Protein AF-A0A850M1A8-F1 (afdb_monomer_lite)

Sequence (140 aa):
MSELEKGRSAFLPKIYFKFFWLLGQKVQHSLLLREGIDIPSPDELRGKFRTTSDMLNYRQSKFGCKFDWNSKLFVTYKGRSYNIFKEIKEIITECITGDIKDAIGFDVRGIDFPRACKMANSRIIDKIVSDGSEKSKIYG

Secondary structure (DSSP, 8-state):
--HHHHGGGPPPPGGGHHHHHHHHHHHHHHHHHHTT-----HHHHHTT-SSHHHHHHHHHHHHSPEEETTTEEEEEETTEEEE-HHHHHHHHHHTEES-----TT----EE-HHHHHHHHIIIIIHHHHHHHHHTGGG--

Radius of gyration: 17.96 Å; chains: 1; bounding box: 50×40×49 Å

Foldseek 3Di:
DDVVVVCLVPDDPPVCVVLVQVLQLLLLQVLCVVVVHDQDDPVSCVVVDPDPVVSVVVSCVPRNWDDDPVQWIWHDHPRDIDTCRVVLSVLQSVQFDDDPDDDPDDDPTDGPSVSSNVSCCVPPNVVVVVVVVVVVVVVD

Structure (mmCIF, N/CA/C/O backbone):
data_AF-A0A850M1A8-F1
#
_entry.id   AF-A0A850M1A8-F1
#
loop_
_atom_site.group_PDB
_atom_site.id
_atom_site.type_symbol
_atom_site.label_atom_id
_atom_site.label_alt_id
_atom_site.label_comp_id
_atom_site.label_asym_id
_atom_site.label_entity_id
_atom_site.label_seq_id
_atom_site.pdbx_PDB_ins_code
_atom_site.Cartn_x
_atom_site.Cartn_y
_atom_site.Cartn_z
_atom_site.occupancy
_atom_site.B_iso_or_equiv
_atom_site.auth_seq_id
_atom_site.auth_comp_id
_atom_site.auth_asym_id
_atom_site.auth_atom_id
_atom_site.pdbx_PDB_model_num
ATOM 1 N N . MET A 1 1 ? 28.426 -14.392 -8.369 1.00 46.22 1 MET A N 1
ATOM 2 C CA . MET A 1 1 ? 27.553 -13.205 -8.467 1.00 46.22 1 MET A CA 1
ATOM 3 C C . MET A 1 1 ? 28.255 -12.155 -9.301 1.00 46.22 1 MET A C 1
ATOM 5 O O . MET A 1 1 ? 29.375 -11.791 -8.950 1.00 46.22 1 MET A O 1
ATOM 9 N N . SER A 1 2 ? 27.658 -11.735 -10.415 1.00 47.94 2 SER A N 1
ATOM 10 C CA . SER A 1 2 ? 28.264 -10.748 -11.322 1.00 47.94 2 SER A CA 1
ATOM 11 C C . SER A 1 2 ? 28.094 -9.323 -10.778 1.00 47.94 2 SER A C 1
ATOM 13 O O . SER A 1 2 ? 27.183 -9.051 -9.995 1.00 47.94 2 SER A O 1
ATOM 15 N N . GLU A 1 3 ? 28.951 -8.380 -11.177 1.00 41.19 3 GLU A N 1
ATOM 16 C CA . GLU A 1 3 ? 28.799 -6.959 -10.805 1.00 41.19 3 GLU A CA 1
ATOM 17 C C . GLU A 1 3 ? 27.461 -6.358 -11.277 1.00 41.19 3 GLU A C 1
ATOM 19 O O . GLU A 1 3 ? 26.912 -5.461 -10.636 1.00 41.19 3 GLU A O 1
ATOM 24 N N . LEU A 1 4 ? 26.866 -6.948 -12.318 1.00 40.06 4 LEU A N 1
ATOM 25 C CA . LEU A 1 4 ? 25.515 -6.662 -12.806 1.00 40.06 4 LEU A CA 1
ATOM 26 C C . LEU A 1 4 ? 24.418 -6.973 -11.771 1.00 40.06 4 LEU A C 1
ATOM 28 O O . LEU A 1 4 ? 23.400 -6.283 -11.725 1.00 40.06 4 LEU A O 1
ATOM 32 N N . GLU A 1 5 ? 24.622 -7.965 -10.901 1.00 39.53 5 GLU A N 1
ATOM 33 C CA . GLU A 1 5 ? 23.694 -8.280 -9.806 1.00 39.53 5 GLU A CA 1
ATOM 34 C C . GLU A 1 5 ? 23.860 -7.316 -8.623 1.00 39.53 5 GLU A C 1
ATOM 36 O O . GLU A 1 5 ? 22.880 -6.986 -7.956 1.00 39.53 5 GLU A O 1
ATOM 41 N N . LYS A 1 6 ? 25.071 -6.781 -8.409 1.00 39.25 6 LYS A N 1
ATOM 42 C CA . LYS A 1 6 ? 25.345 -5.759 -7.382 1.00 39.25 6 LYS A CA 1
ATOM 43 C C . LYS A 1 6 ? 24.773 -4.385 -7.761 1.00 39.25 6 LYS A C 1
ATOM 45 O O . LYS A 1 6 ? 24.315 -3.652 -6.887 1.00 39.25 6 LYS A O 1
ATOM 50 N N . GLY A 1 7 ? 24.707 -4.069 -9.058 1.00 39.75 7 GLY A N 1
ATOM 51 C CA . GLY A 1 7 ? 24.114 -2.832 -9.584 1.00 39.75 7 GLY A CA 1
ATOM 52 C C . GLY A 1 7 ? 22.580 -2.775 -9.544 1.00 39.75 7 GLY A C 1
ATOM 53 O O . GLY A 1 7 ? 22.006 -1.693 -9.618 1.00 39.75 7 GLY A O 1
ATOM 54 N N . ARG A 1 8 ? 21.881 -3.907 -9.368 1.00 42.56 8 ARG A N 1
ATOM 55 C CA . ARG A 1 8 ? 20.402 -3.955 -9.298 1.00 42.56 8 ARG A CA 1
ATOM 56 C C . ARG A 1 8 ? 19.811 -3.439 -7.984 1.00 42.56 8 ARG A C 1
ATOM 58 O O . ARG A 1 8 ? 18.608 -3.210 -7.907 1.00 42.56 8 ARG A O 1
ATOM 65 N N . SER A 1 9 ? 20.651 -3.123 -6.996 1.00 44.44 9 SER A N 1
ATOM 66 C CA . SER A 1 9 ? 20.278 -2.230 -5.890 1.00 44.44 9 SER A CA 1
ATOM 67 C C . SER A 1 9 ? 20.188 -0.752 -6.332 1.00 44.44 9 SER A C 1
ATOM 69 O O . SER A 1 9 ? 20.146 0.145 -5.485 1.00 44.44 9 SER A O 1
ATOM 71 N N . ALA A 1 10 ? 20.152 -0.480 -7.642 1.00 51.78 10 ALA A N 1
ATOM 72 C CA . ALA A 1 10 ? 20.009 0.843 -8.224 1.00 51.78 10 ALA A CA 1
ATOM 73 C C . ALA A 1 10 ? 18.876 1.640 -7.564 1.00 51.78 10 ALA A C 1
ATOM 75 O O . ALA A 1 10 ? 17.777 1.153 -7.264 1.00 51.78 10 ALA A O 1
ATOM 76 N N . PHE A 1 11 ? 19.192 2.897 -7.301 1.00 58.66 11 PHE A N 1
ATOM 77 C CA . PHE A 1 11 ? 18.251 3.930 -6.922 1.00 58.66 11 PHE A CA 1
ATOM 78 C C . PHE A 1 11 ? 17.130 3.992 -7.973 1.00 58.66 11 PHE A C 1
ATOM 80 O O . PHE A 1 11 ? 17.389 4.262 -9.144 1.00 58.66 11 PHE A O 1
ATOM 87 N N . LEU A 1 12 ? 15.889 3.692 -7.575 1.00 66.69 12 LEU A N 1
ATOM 88 C CA . LEU A 1 12 ? 14.736 3.835 -8.465 1.00 66.69 12 LEU A CA 1
ATOM 89 C C . LEU A 1 12 ? 14.458 5.331 -8.645 1.00 66.69 12 LEU A C 1
ATOM 91 O O . LEU A 1 12 ? 14.300 6.025 -7.637 1.00 66.69 12 LEU A O 1
ATOM 95 N N . PRO A 1 13 ? 14.389 5.846 -9.886 1.00 70.56 13 PRO A N 1
ATOM 96 C CA . PRO A 1 13 ? 14.103 7.255 -10.108 1.00 70.56 13 PRO A CA 1
ATOM 97 C C . PRO A 1 13 ? 12.797 7.685 -9.426 1.00 70.56 13 PRO A C 1
ATOM 99 O O . PRO A 1 13 ? 11.830 6.923 -9.366 1.00 70.56 13 PRO A O 1
ATOM 102 N N . LYS A 1 14 ? 12.734 8.938 -8.956 1.00 73.06 14 LYS A N 1
ATOM 103 C CA . LYS A 1 14 ? 11.556 9.481 -8.247 1.00 73.06 14 LYS A CA 1
ATOM 104 C C . LYS A 1 14 ? 10.251 9.361 -9.044 1.00 73.06 14 LYS A C 1
ATOM 106 O O . LYS A 1 14 ? 9.185 9.281 -8.442 1.00 73.06 14 LYS A O 1
ATOM 111 N N . ILE A 1 15 ? 10.320 9.279 -10.376 1.00 70.50 15 ILE A N 1
ATOM 112 C CA . ILE A 1 15 ? 9.156 9.053 -11.250 1.00 70.50 15 ILE A CA 1
ATOM 113 C C . ILE A 1 15 ? 8.370 7.783 -10.882 1.00 70.50 15 ILE A C 1
ATOM 115 O O . ILE A 1 15 ? 7.156 7.727 -11.084 1.00 70.50 15 ILE A O 1
ATOM 119 N N . TYR A 1 16 ? 9.035 6.794 -10.275 1.00 78.06 16 TYR A N 1
ATOM 120 C CA . TYR A 1 16 ? 8.412 5.553 -9.833 1.00 78.06 16 TYR A CA 1
ATOM 121 C C . TYR A 1 16 ? 7.678 5.676 -8.501 1.00 78.06 16 TYR A C 1
ATOM 123 O O . TYR A 1 16 ? 6.818 4.850 -8.207 1.00 78.06 16 TYR A O 1
ATOM 131 N N . PHE A 1 17 ? 7.941 6.716 -7.705 1.00 81.50 17 PHE A N 1
ATOM 132 C CA . PHE A 1 17 ? 7.392 6.838 -6.352 1.00 81.50 17 PHE A CA 1
ATOM 133 C C . PHE A 1 17 ? 5.868 6.994 -6.364 1.00 81.50 17 PHE A C 1
ATOM 135 O O . PHE A 1 17 ? 5.199 6.546 -5.434 1.00 81.50 17 PHE A O 1
ATOM 142 N N . LYS A 1 18 ? 5.288 7.526 -7.450 1.00 83.94 18 LYS A N 1
ATOM 143 C CA . LYS A 1 18 ? 3.829 7.521 -7.640 1.00 83.94 18 LYS A CA 1
ATOM 144 C C . LYS A 1 18 ? 3.254 6.101 -7.617 1.00 83.94 18 LYS A C 1
ATOM 146 O O . LYS A 1 18 ? 2.194 5.879 -7.047 1.00 83.94 18 LYS A O 1
ATOM 151 N N . PHE A 1 19 ? 3.966 5.122 -8.175 1.00 86.44 19 PHE A N 1
ATOM 152 C CA . PHE A 1 19 ? 3.528 3.728 -8.179 1.00 86.44 19 PHE A CA 1
ATOM 153 C C . PHE A 1 19 ? 3.754 3.049 -6.833 1.00 86.44 19 PHE A C 1
ATOM 155 O O . PHE A 1 19 ? 2.960 2.193 -6.457 1.00 86.44 19 PHE A O 1
ATOM 162 N N . PHE A 1 20 ? 4.769 3.472 -6.074 1.00 89.00 20 PHE A N 1
ATOM 163 C CA . PHE A 1 20 ? 4.948 3.027 -4.692 1.00 89.00 20 PHE A CA 1
ATOM 164 C C . PHE A 1 20 ? 3.747 3.458 -3.854 1.00 89.00 20 PHE A C 1
ATOM 166 O O . PHE A 1 20 ? 3.152 2.640 -3.158 1.00 89.00 20 PHE A O 1
ATOM 173 N N . TRP A 1 21 ? 3.354 4.727 -3.980 1.00 88.38 21 TRP A N 1
ATOM 174 C CA . TRP A 1 21 ? 2.176 5.269 -3.317 1.00 88.38 21 TRP A CA 1
ATOM 175 C C . TRP A 1 21 ? 0.896 4.519 -3.702 1.00 88.38 21 TRP A C 1
ATOM 177 O O . TRP A 1 21 ? 0.181 4.041 -2.824 1.00 88.38 21 TRP A O 1
ATOM 187 N N . LEU A 1 22 ? 0.627 4.358 -5.002 1.00 90.06 22 LEU A N 1
ATOM 188 C CA . LEU A 1 22 ? -0.573 3.668 -5.488 1.00 90.06 22 LEU A CA 1
ATOM 189 C C . LEU A 1 22 ? -0.637 2.210 -5.015 1.00 90.06 22 LEU A C 1
ATOM 191 O O . LEU A 1 22 ? -1.691 1.748 -4.573 1.00 90.06 22 LEU A O 1
ATOM 195 N N . LEU A 1 23 ? 0.484 1.488 -5.075 1.00 92.44 23 LEU A N 1
ATOM 196 C CA . LEU A 1 23 ? 0.541 0.100 -4.630 1.00 92.44 23 LEU A CA 1
ATOM 197 C C . LEU A 1 23 ? 0.406 -0.001 -3.101 1.00 92.44 23 LEU A C 1
ATOM 199 O O . LEU A 1 23 ? -0.293 -0.884 -2.610 1.00 92.44 23 LEU A O 1
ATOM 203 N N . GLY A 1 24 ? 0.978 0.944 -2.348 1.00 94.00 24 GLY A N 1
ATOM 204 C CA . GLY A 1 24 ? 0.798 1.053 -0.898 1.00 94.00 24 GLY A CA 1
ATOM 205 C C . GLY A 1 24 ? -0.658 1.289 -0.492 1.00 94.00 24 GLY A C 1
ATOM 206 O O . GLY A 1 24 ? -1.163 0.608 0.400 1.00 94.00 24 GLY A O 1
ATOM 207 N N . GLN A 1 25 ? -1.364 2.180 -1.194 1.00 92.62 25 GLN A N 1
ATOM 208 C CA . GLN A 1 25 ? -2.800 2.410 -0.993 1.00 92.62 25 GLN A CA 1
ATOM 209 C C . GLN A 1 25 ? -3.619 1.156 -1.310 1.00 92.62 25 GLN A C 1
ATOM 211 O O . GLN A 1 25 ? -4.489 0.769 -0.531 1.00 92.62 25 GLN A O 1
ATOM 216 N N . LYS A 1 26 ? -3.298 0.457 -2.408 1.00 93.94 26 LYS A N 1
ATOM 217 C CA . LYS A 1 26 ? -3.935 -0.823 -2.747 1.00 93.94 26 LYS A CA 1
ATOM 218 C C . LYS A 1 26 ? -3.745 -1.859 -1.640 1.00 93.94 26 LYS A C 1
ATOM 220 O O . LYS A 1 26 ? -4.716 -2.529 -1.281 1.00 93.94 26 LYS A O 1
ATOM 225 N N . VAL A 1 27 ? -2.529 -1.998 -1.108 1.00 95.62 27 VAL A N 1
ATOM 226 C CA . VAL A 1 27 ? -2.234 -2.914 0.004 1.00 95.62 27 VAL A CA 1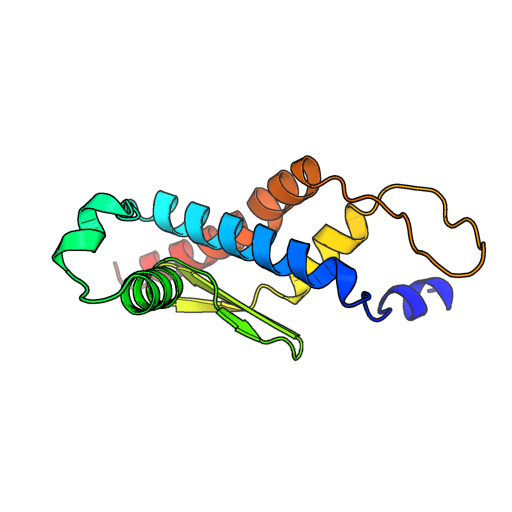
ATOM 227 C C . VAL A 1 27 ? -3.044 -2.521 1.238 1.00 95.62 27 VAL A C 1
ATOM 229 O O . VAL A 1 27 ? -3.769 -3.364 1.758 1.00 95.62 27 VAL A O 1
ATOM 232 N N . GLN A 1 28 ? -3.003 -1.250 1.655 1.00 95.19 28 GLN A N 1
ATOM 233 C CA . GLN A 1 28 ? -3.755 -0.770 2.818 1.00 95.19 28 GLN A CA 1
ATOM 234 C C . GLN A 1 28 ? -5.257 -1.048 2.688 1.00 95.19 28 GLN A C 1
ATOM 236 O O . GLN A 1 28 ? -5.848 -1.636 3.588 1.00 95.19 28 GLN A O 1
ATOM 241 N N . HIS A 1 29 ? -5.873 -0.678 1.564 1.00 93.12 29 HIS A N 1
ATOM 242 C CA . HIS A 1 29 ? -7.303 -0.905 1.338 1.00 93.12 29 HIS A CA 1
ATOM 243 C C . HIS A 1 29 ? -7.666 -2.390 1.378 1.00 93.12 29 HIS A C 1
ATOM 245 O O . HIS A 1 29 ? -8.710 -2.771 1.896 1.00 93.12 29 HIS A O 1
ATOM 251 N N . SER A 1 30 ? -6.795 -3.244 0.845 1.00 93.88 30 SER A N 1
ATOM 252 C CA . SER A 1 30 ? -7.037 -4.685 0.843 1.00 93.88 30 SER A CA 1
ATOM 253 C C . SER A 1 30 ? -6.922 -5.285 2.246 1.00 93.88 30 SER A C 1
ATOM 255 O O . SER A 1 30 ? -7.672 -6.198 2.572 1.00 93.88 30 SER A O 1
ATOM 257 N N . LEU A 1 31 ? -6.014 -4.769 3.082 1.00 94.44 31 LEU A N 1
ATOM 258 C CA . LEU A 1 31 ? -5.899 -5.159 4.488 1.00 94.44 31 LEU A CA 1
ATOM 259 C C . LEU A 1 31 ? -7.139 -4.729 5.284 1.00 94.44 31 LEU A C 1
ATOM 261 O O . LEU A 1 31 ? -7.711 -5.558 5.981 1.00 94.44 31 LEU A O 1
ATOM 265 N N . LEU A 1 32 ? -7.617 -3.495 5.097 1.00 93.62 32 LEU A N 1
ATOM 266 C CA . LEU A 1 32 ? -8.855 -3.008 5.726 1.00 93.62 32 LEU A CA 1
ATOM 267 C C . LEU A 1 32 ? -10.064 -3.872 5.352 1.00 93.62 32 LEU A C 1
ATOM 269 O O . LEU A 1 32 ? -10.821 -4.281 6.228 1.00 93.62 32 LEU A O 1
ATOM 273 N N . LEU A 1 33 ? -10.191 -4.233 4.070 1.00 91.75 33 LEU A N 1
ATOM 274 C CA . LEU A 1 33 ? -11.251 -5.127 3.602 1.00 91.75 33 LEU A CA 1
ATOM 275 C C . LEU A 1 33 ? -11.186 -6.504 4.282 1.00 91.75 33 LEU A C 1
ATOM 277 O O . LEU A 1 33 ? -12.217 -7.063 4.641 1.00 91.75 33 LEU A O 1
ATOM 281 N N . ARG A 1 34 ? -9.981 -7.051 4.496 1.00 90.75 34 ARG A N 1
ATOM 282 C CA . ARG A 1 34 ? -9.787 -8.317 5.228 1.00 90.75 34 ARG A CA 1
ATOM 283 C C . ARG A 1 34 ? -10.150 -8.204 6.710 1.00 90.75 34 ARG A C 1
ATOM 285 O O 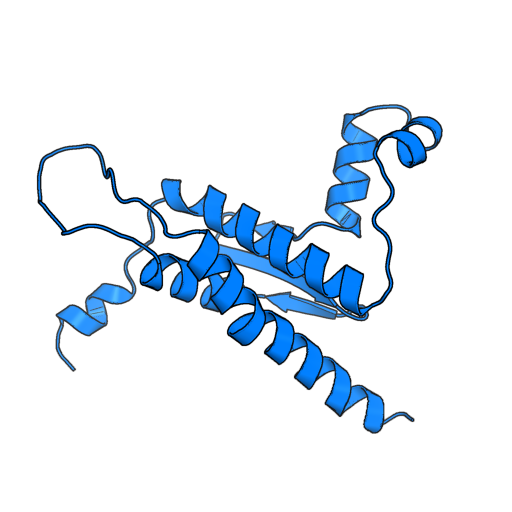. ARG A 1 34 ? -10.539 -9.206 7.297 1.00 90.75 34 ARG A O 1
ATOM 292 N N . GLU A 1 35 ? -10.028 -7.017 7.301 1.00 90.62 35 GLU A N 1
ATOM 293 C CA . GLU A 1 35 ? -10.490 -6.728 8.666 1.00 90.62 35 GLU A CA 1
ATOM 294 C C . GLU A 1 35 ? -12.006 -6.477 8.744 1.00 90.62 35 GLU A C 1
ATOM 296 O O . GLU A 1 35 ? -12.540 -6.361 9.843 1.00 90.62 35 GLU A O 1
ATOM 301 N N . GLY A 1 36 ? -12.706 -6.390 7.607 1.00 90.50 36 GLY A N 1
ATOM 302 C CA . GLY A 1 36 ? -14.114 -5.989 7.566 1.00 90.50 36 GLY A CA 1
ATOM 303 C C . GLY A 1 36 ? -14.325 -4.500 7.861 1.00 90.50 36 GLY A C 1
ATOM 304 O O . GLY A 1 36 ? -15.424 -4.101 8.237 1.00 90.50 36 GLY A O 1
ATOM 305 N N . ILE A 1 37 ? -13.280 -3.678 7.720 1.00 90.06 37 ILE A N 1
ATOM 306 C CA . ILE A 1 37 ? -13.358 -2.228 7.900 1.00 90.06 37 ILE A CA 1
ATOM 307 C C . ILE A 1 37 ? -13.794 -1.604 6.580 1.00 90.06 37 ILE A C 1
ATOM 309 O O . ILE A 1 37 ? -13.047 -1.628 5.598 1.00 90.06 37 ILE A O 1
ATOM 313 N N . ASP A 1 38 ? -14.981 -1.006 6.583 1.00 87.75 38 ASP A N 1
ATOM 314 C CA . ASP A 1 38 ? -15.453 -0.221 5.452 1.00 87.75 38 ASP A CA 1
ATOM 315 C C . ASP A 1 38 ? -14.839 1.185 5.468 1.00 87.75 38 ASP A C 1
ATOM 317 O O . ASP A 1 38 ? -14.703 1.822 6.520 1.00 87.75 38 ASP A O 1
ATOM 321 N N . ILE A 1 39 ? -14.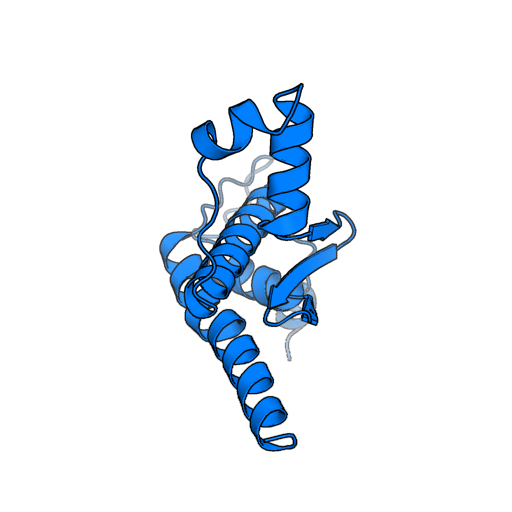426 1.661 4.294 1.00 86.00 39 ILE A N 1
ATOM 322 C CA . ILE A 1 39 ? -13.822 2.985 4.157 1.00 86.00 39 ILE A CA 1
ATOM 323 C C . ILE A 1 39 ? -14.957 3.967 3.883 1.00 86.00 39 ILE A C 1
ATOM 325 O O . ILE A 1 39 ? -15.534 3.906 2.797 1.00 86.00 39 ILE A O 1
ATOM 329 N N . PRO A 1 40 ? -15.227 4.919 4.791 1.00 85.69 40 PRO A N 1
ATOM 330 C CA . PRO A 1 40 ? -16.319 5.858 4.605 1.00 85.69 40 PRO A CA 1
ATOM 331 C C . PRO A 1 40 ? -16.131 6.642 3.304 1.00 85.69 40 PRO A C 1
ATOM 333 O O . PRO A 1 40 ? -15.042 7.151 2.994 1.00 85.69 40 PRO A O 1
ATOM 336 N N . SER A 1 41 ? -17.212 6.724 2.540 1.00 84.12 41 SER A N 1
ATOM 337 C CA . SER A 1 41 ? -17.303 7.510 1.320 1.00 84.12 41 SER A CA 1
ATOM 338 C C . SER A 1 41 ? -17.109 9.004 1.618 1.00 84.12 41 SER A C 1
ATOM 340 O O . SER A 1 41 ? -17.314 9.460 2.748 1.00 84.12 41 SER A O 1
ATOM 342 N N . PRO A 1 42 ? -16.722 9.817 0.617 1.00 80.25 42 PRO A N 1
ATOM 343 C CA . PRO A 1 42 ? -16.615 11.262 0.802 1.00 80.25 42 PRO A CA 1
ATOM 344 C C . PRO A 1 42 ? -17.895 11.898 1.363 1.00 80.25 42 PRO A C 1
ATOM 346 O O . PRO A 1 42 ? -17.812 12.811 2.180 1.00 80.25 42 PRO A O 1
ATOM 349 N N . ASP A 1 43 ? -19.071 11.400 0.982 1.00 85.50 43 ASP A N 1
ATOM 350 C CA . ASP A 1 43 ? -20.355 11.952 1.424 1.00 85.50 43 ASP A CA 1
ATOM 351 C C . ASP A 1 43 ? -20.634 11.663 2.904 1.00 85.50 43 ASP A C 1
ATOM 353 O O . ASP A 1 43 ? -21.057 12.560 3.632 1.00 85.50 43 ASP A O 1
ATOM 357 N N . GLU A 1 44 ? -20.271 10.474 3.394 1.00 86.38 44 GLU A N 1
ATOM 358 C CA . GLU A 1 44 ? -20.346 10.124 4.822 1.00 86.38 44 GLU A CA 1
ATOM 359 C C . GLU A 1 44 ? -19.389 10.948 5.700 1.00 86.38 44 GLU A C 1
ATOM 361 O O . GLU A 1 44 ? -19.563 11.042 6.921 1.00 86.38 44 GLU A O 1
ATOM 366 N N . LEU A 1 45 ? -18.363 11.547 5.089 1.00 84.81 45 LEU A N 1
ATOM 367 C CA . LEU A 1 45 ? -17.387 12.391 5.771 1.00 84.81 45 LEU A CA 1
ATOM 368 C C . LEU A 1 45 ? -17.699 13.891 5.658 1.00 84.81 45 LEU A C 1
ATOM 370 O O . LEU A 1 45 ? -17.322 14.636 6.564 1.00 84.81 45 LEU A O 1
ATOM 374 N N . ARG A 1 46 ? -18.414 14.350 4.618 1.00 79.44 46 ARG A N 1
ATOM 375 C CA . ARG A 1 46 ? -18.724 15.780 4.392 1.00 79.44 46 ARG A CA 1
ATOM 376 C C . ARG A 1 46 ? -19.433 16.460 5.570 1.00 79.44 46 ARG A C 1
ATOM 378 O O . ARG A 1 46 ? -19.242 17.651 5.769 1.00 79.44 46 ARG A O 1
ATOM 385 N N . GLY A 1 47 ? -20.205 15.720 6.369 1.00 77.94 47 GLY A N 1
ATOM 386 C CA . GLY A 1 47 ? -20.877 16.247 7.568 1.00 77.94 47 GLY A CA 1
ATOM 387 C C . GLY A 1 47 ? -20.026 16.253 8.846 1.00 77.94 47 GLY A C 1
ATOM 388 O O . GLY A 1 47 ? -20.435 16.829 9.850 1.00 77.94 47 GLY A O 1
ATOM 389 N N . LYS A 1 48 ? -18.853 15.608 8.835 1.00 85.25 48 LYS A N 1
ATOM 390 C CA . LYS A 1 48 ? -17.982 15.438 10.015 1.00 85.25 48 LYS A CA 1
ATOM 391 C C . LYS A 1 48 ? -16.792 16.396 10.028 1.00 85.25 48 LYS A C 1
ATOM 393 O O . LYS A 1 48 ? -16.172 16.580 11.073 1.00 85.25 48 LYS A O 1
ATOM 398 N N . PHE A 1 49 ? -16.469 17.003 8.887 1.00 88.69 49 PHE A N 1
ATOM 399 C CA . PHE A 1 49 ? -15.304 17.868 8.719 1.00 88.69 49 PHE A CA 1
ATOM 400 C C . PHE A 1 49 ? -15.701 19.203 8.100 1.00 88.69 49 PHE A C 1
ATOM 402 O O . PHE A 1 49 ? -16.512 19.257 7.181 1.00 88.69 49 PHE A O 1
ATOM 409 N N . ARG A 1 50 ? -15.101 20.291 8.596 1.00 83.00 50 ARG A N 1
ATOM 410 C CA . ARG A 1 50 ? -15.377 21.653 8.111 1.00 83.00 50 ARG A CA 1
ATOM 411 C C . ARG A 1 50 ? -14.775 21.923 6.734 1.00 83.00 50 ARG A C 1
ATOM 413 O O . ARG A 1 50 ? -15.307 22.742 5.994 1.00 83.00 50 ARG A O 1
ATOM 420 N N . THR A 1 51 ? -13.666 21.263 6.398 1.00 89.12 51 THR A N 1
ATOM 421 C CA . THR A 1 51 ? -12.963 21.464 5.128 1.00 89.12 51 THR A CA 1
ATOM 422 C C . THR A 1 51 ? -12.706 20.142 4.411 1.00 89.12 51 THR A C 1
ATOM 424 O O . THR A 1 51 ? -12.552 19.085 5.029 1.00 89.12 51 THR A O 1
ATOM 427 N N . THR A 1 52 ? -12.609 20.210 3.080 1.00 86.12 52 THR A N 1
ATOM 428 C CA . THR A 1 52 ? -12.218 19.056 2.251 1.00 86.12 52 THR A CA 1
ATOM 429 C C . THR A 1 52 ? -10.816 18.564 2.624 1.00 86.12 52 THR A C 1
ATOM 431 O O . THR A 1 52 ? -10.575 17.361 2.652 1.00 86.12 52 THR A O 1
ATOM 434 N N . SER A 1 53 ? -9.903 19.475 2.970 1.00 86.62 53 SER A N 1
ATOM 435 C CA . SER A 1 53 ? -8.542 19.137 3.392 1.00 86.62 53 SER A CA 1
ATOM 436 C C . SER A 1 53 ? -8.521 18.312 4.679 1.00 86.62 53 SER A C 1
ATOM 438 O O . SER A 1 53 ? -7.838 17.293 4.732 1.00 86.62 53 SER A O 1
ATOM 440 N N . ASP A 1 54 ? -9.308 18.689 5.691 1.00 87.81 54 ASP A N 1
ATOM 441 C CA . ASP A 1 54 ? -9.387 17.942 6.955 1.00 87.81 54 ASP A CA 1
ATOM 442 C C . ASP A 1 54 ? -9.966 16.543 6.746 1.00 87.81 54 ASP A C 1
ATOM 444 O O . ASP A 1 54 ? -9.455 15.564 7.291 1.00 87.81 54 ASP A O 1
ATOM 448 N N . MET A 1 55 ? -10.990 16.438 5.895 1.00 87.88 55 MET A N 1
ATOM 449 C CA . MET A 1 55 ? -11.566 15.159 5.491 1.00 87.88 55 MET A CA 1
ATOM 450 C C . MET A 1 55 ? -10.524 14.257 4.812 1.00 87.88 55 MET A C 1
ATOM 452 O O . MET A 1 55 ? -10.409 13.078 5.156 1.00 87.88 55 MET A O 1
ATOM 456 N N . LEU A 1 56 ? -9.757 14.795 3.857 1.00 82.44 56 LEU A N 1
ATOM 457 C CA . LEU A 1 56 ? -8.712 14.047 3.155 1.00 82.44 56 LEU A CA 1
ATOM 458 C C . LEU A 1 56 ? -7.592 13.618 4.107 1.00 82.44 56 LEU A C 1
ATOM 460 O O . LEU A 1 56 ? -7.192 12.455 4.082 1.00 82.44 56 LEU A O 1
ATOM 464 N N . ASN A 1 57 ? -7.146 14.514 4.989 1.00 84.38 57 ASN A N 1
ATOM 465 C CA . ASN A 1 57 ? -6.123 14.228 5.995 1.00 84.38 57 ASN A CA 1
ATOM 466 C C . ASN A 1 57 ? -6.580 13.143 6.975 1.00 84.38 57 ASN A C 1
ATOM 468 O O . ASN A 1 57 ? -5.826 12.214 7.271 1.00 84.38 57 ASN A O 1
ATOM 472 N N . TYR A 1 58 ? -7.827 13.213 7.446 1.00 87.25 58 TYR A N 1
ATOM 473 C CA . TYR A 1 58 ? -8.417 12.176 8.288 1.00 87.25 58 TYR A CA 1
ATOM 474 C C . TYR A 1 58 ? -8.452 10.832 7.560 1.00 87.25 58 TYR A C 1
ATOM 476 O O . TYR A 1 58 ? -7.971 9.827 8.091 1.00 87.25 58 TYR A O 1
ATOM 484 N N . ARG A 1 59 ? -8.962 10.816 6.322 1.00 83.38 59 ARG A N 1
ATOM 485 C CA . ARG A 1 59 ? -9.074 9.592 5.526 1.00 83.38 59 ARG A CA 1
ATOM 486 C C . ARG A 1 59 ? -7.704 8.971 5.266 1.00 83.38 59 ARG A C 1
ATOM 488 O O . ARG A 1 59 ? -7.537 7.772 5.458 1.00 83.38 59 ARG A O 1
ATOM 495 N N . GLN A 1 60 ? -6.712 9.778 4.900 1.00 81.00 60 GLN A N 1
ATOM 496 C CA . GLN A 1 60 ? -5.340 9.324 4.677 1.00 81.00 60 GLN A CA 1
ATOM 497 C C . GLN A 1 60 ? -4.693 8.799 5.965 1.00 81.00 60 GLN A C 1
ATOM 499 O O . GLN A 1 60 ? -4.016 7.777 5.932 1.00 81.00 60 GLN A O 1
ATOM 504 N N . SER A 1 61 ? -4.927 9.463 7.098 1.00 83.06 61 SER A N 1
ATOM 505 C CA . SER A 1 61 ? -4.390 9.071 8.406 1.00 83.06 61 SER A CA 1
ATOM 506 C C . SER A 1 61 ? -4.971 7.751 8.922 1.00 83.06 61 SER A C 1
A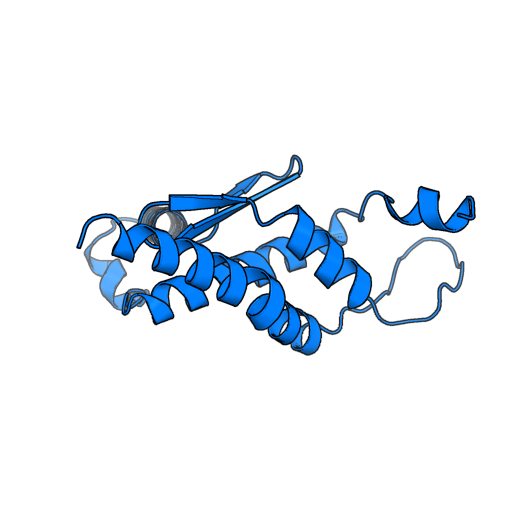TOM 508 O O . SER A 1 61 ? -4.256 6.967 9.548 1.00 83.06 61 SER A O 1
ATOM 510 N N . LYS A 1 62 ? -6.262 7.502 8.668 1.00 83.62 62 LYS A N 1
ATOM 511 C CA . LYS A 1 62 ? -6.991 6.338 9.193 1.00 83.62 62 LYS A CA 1
ATOM 512 C C . LYS A 1 62 ? -7.038 5.150 8.243 1.00 83.62 62 LYS A C 1
ATOM 514 O O . LYS A 1 62 ? -6.959 4.019 8.707 1.00 83.62 62 LYS A O 1
ATOM 519 N N . PHE A 1 63 ? -7.166 5.405 6.946 1.00 87.31 63 PHE A N 1
ATOM 520 C CA . PHE A 1 63 ? -7.443 4.372 5.946 1.00 87.31 63 PHE A CA 1
ATOM 521 C C . PHE A 1 63 ? -6.398 4.309 4.828 1.00 87.31 63 PHE A C 1
ATOM 523 O O . PHE A 1 63 ? -6.466 3.424 3.981 1.00 87.31 63 PHE A O 1
ATOM 530 N N . GLY A 1 64 ? -5.439 5.237 4.812 1.00 86.88 64 GLY A N 1
ATOM 531 C CA . GLY A 1 64 ? -4.349 5.268 3.844 1.00 86.88 64 GLY A CA 1
ATOM 532 C C . GLY A 1 64 ? -3.049 4.674 4.385 1.00 86.88 64 GLY A C 1
ATOM 533 O O . GLY A 1 64 ? -2.887 4.426 5.579 1.00 86.88 64 GLY A O 1
ATOM 534 N N . CYS A 1 65 ? -2.091 4.453 3.487 1.00 90.88 65 CYS A N 1
ATOM 535 C CA . CYS A 1 65 ? -0.719 4.133 3.870 1.00 90.88 65 CYS A CA 1
ATOM 536 C C . CYS A 1 65 ? 0.069 5.411 4.215 1.00 90.88 65 CYS A C 1
ATOM 538 O O . CYS A 1 65 ? -0.196 6.483 3.663 1.00 90.88 65 CYS A O 1
ATOM 540 N N . LYS A 1 66 ? 1.086 5.305 5.077 1.00 89.25 66 LYS A N 1
ATOM 541 C CA . LYS A 1 66 ? 2.012 6.410 5.386 1.00 89.25 66 LYS A CA 1
ATOM 542 C C . LYS A 1 66 ? 3.272 6.280 4.539 1.00 89.25 66 LYS A C 1
ATOM 544 O O . LYS A 1 66 ? 3.979 5.282 4.654 1.00 89.25 66 LYS A O 1
ATOM 549 N N . PHE A 1 67 ? 3.566 7.281 3.716 1.00 84.25 67 PHE A N 1
ATOM 550 C CA . PHE A 1 67 ? 4.735 7.281 2.837 1.00 84.25 67 PHE A CA 1
ATOM 551 C C . PHE A 1 67 ? 5.737 8.349 3.261 1.00 84.25 67 PHE A C 1
ATOM 553 O O . PHE A 1 67 ? 5.414 9.534 3.301 1.00 84.25 67 PHE A O 1
ATOM 560 N N . ASP A 1 68 ? 6.947 7.907 3.582 1.00 82.25 68 ASP A N 1
ATOM 561 C CA . ASP A 1 68 ? 8.115 8.748 3.793 1.00 82.25 68 ASP A CA 1
ATOM 562 C C . ASP A 1 68 ? 8.943 8.730 2.508 1.00 82.25 68 ASP A C 1
ATOM 564 O O . ASP A 1 68 ? 9.493 7.697 2.103 1.00 82.25 68 ASP A O 1
ATOM 568 N N . TRP A 1 69 ? 9.050 9.900 1.882 1.00 70.12 69 TRP A N 1
ATOM 569 C CA . TRP A 1 69 ? 9.823 10.118 0.661 1.00 70.12 69 TRP A CA 1
ATOM 570 C C . TRP A 1 69 ? 11.312 9.764 0.822 1.00 70.12 69 TRP A C 1
ATOM 572 O O . TRP A 1 69 ? 12.005 9.613 -0.182 1.00 70.12 69 TRP A O 1
ATOM 582 N N . ASN A 1 70 ? 11.791 9.565 2.056 1.00 69.56 70 ASN A N 1
ATOM 583 C CA . ASN A 1 70 ? 13.145 9.117 2.382 1.00 69.56 70 ASN A CA 1
ATOM 584 C C . ASN A 1 70 ? 13.324 7.587 2.413 1.00 69.56 70 ASN A C 1
ATOM 586 O O . ASN A 1 70 ? 14.351 7.119 2.900 1.00 69.56 70 ASN A O 1
ATOM 590 N N . SER A 1 71 ? 12.388 6.808 1.850 1.00 74.38 71 SER A N 1
ATOM 591 C CA . SER A 1 71 ? 12.444 5.338 1.665 1.00 74.38 71 SER A CA 1
ATOM 592 C C . SER A 1 71 ? 11.677 4.493 2.686 1.00 74.38 71 SER A C 1
ATOM 594 O O . SER A 1 71 ? 12.110 3.392 3.040 1.00 74.38 71 SER A O 1
ATOM 596 N N . LYS A 1 72 ? 10.525 4.965 3.175 1.00 88.06 72 LYS A N 1
ATOM 597 C CA . LYS A 1 72 ? 9.647 4.126 4.006 1.00 88.06 72 LYS A CA 1
ATOM 598 C C . LYS A 1 72 ? 8.209 4.204 3.528 1.00 88.06 72 LYS A C 1
ATOM 600 O O . LYS A 1 72 ? 7.727 5.250 3.109 1.00 88.06 72 LYS A O 1
ATOM 605 N N . LEU A 1 73 ? 7.511 3.081 3.602 1.00 91.62 73 LEU A N 1
ATOM 606 C CA . LEU A 1 73 ? 6.113 2.980 3.220 1.00 91.62 73 LEU A CA 1
ATOM 607 C C . LEU A 1 73 ? 5.440 2.032 4.191 1.00 91.62 73 LEU A C 1
ATOM 609 O O . LEU A 1 73 ? 5.751 0.846 4.208 1.00 91.62 73 LEU A O 1
ATOM 613 N N . PHE A 1 74 ? 4.553 2.568 5.017 1.00 93.31 74 PHE A N 1
ATOM 614 C CA . PHE A 1 74 ? 3.913 1.831 6.090 1.00 93.31 74 PHE A CA 1
ATOM 615 C C . PHE A 1 74 ? 2.438 1.597 5.805 1.00 93.31 74 PHE A C 1
ATOM 617 O O . PHE A 1 74 ? 1.718 2.520 5.417 1.00 93.31 74 PHE A O 1
ATOM 624 N N . VAL A 1 75 ? 1.991 0.378 6.084 1.00 94.06 75 VAL A N 1
ATOM 625 C CA . VAL A 1 75 ? 0.578 -0.008 6.134 1.00 94.06 75 VAL A CA 1
ATOM 626 C C . VAL A 1 75 ? 0.239 -0.515 7.526 1.00 94.06 75 VAL A C 1
ATOM 628 O O . VAL A 1 75 ? 1.119 -0.989 8.242 1.00 94.06 75 VAL A O 1
ATOM 631 N N . THR A 1 76 ? -1.019 -0.399 7.927 1.00 91.88 76 THR A N 1
ATOM 632 C CA . THR A 1 76 ? -1.501 -0.865 9.228 1.00 91.88 76 THR A CA 1
ATOM 633 C C . THR A 1 76 ? -2.461 -2.031 9.044 1.00 91.88 76 THR A C 1
ATOM 635 O O . THR A 1 76 ? -3.342 -1.955 8.190 1.00 91.88 76 THR A O 1
ATOM 638 N N . TYR A 1 77 ? -2.291 -3.079 9.850 1.00 92.69 77 TYR A N 1
ATOM 639 C CA . TYR A 1 77 ? -3.192 -4.230 9.926 1.00 92.69 77 TYR A CA 1
ATOM 640 C C . TYR A 1 77 ? -3.335 -4.679 11.381 1.00 92.69 77 TYR A C 1
ATOM 642 O O . TYR A 1 77 ? -2.321 -4.846 12.066 1.00 92.69 77 TYR A O 1
ATOM 650 N N . LYS A 1 78 ? -4.570 -4.836 11.877 1.00 88.31 78 LYS A N 1
ATOM 651 C CA . LYS A 1 78 ? -4.868 -5.224 13.272 1.00 88.31 78 LYS A CA 1
ATOM 652 C C . LYS A 1 78 ? -4.103 -4.395 14.316 1.00 88.31 78 LYS A C 1
ATOM 654 O O . LYS A 1 78 ? -3.522 -4.924 15.264 1.00 88.31 78 LYS A O 1
ATOM 659 N N . GLY A 1 79 ? -4.038 -3.080 14.098 1.00 85.00 79 GLY A N 1
ATOM 660 C CA . GLY A 1 79 ? -3.353 -2.130 14.985 1.00 85.00 79 GLY A CA 1
ATOM 661 C C . GLY A 1 79 ? -1.819 -2.142 14.920 1.00 85.00 79 GLY A C 1
ATOM 662 O O . GLY A 1 79 ? -1.179 -1.419 15.681 1.00 85.00 79 GLY A O 1
ATOM 663 N N . ARG A 1 80 ? -1.207 -2.919 14.018 1.00 88.38 80 ARG A N 1
ATOM 664 C CA . ARG A 1 80 ? 0.253 -2.986 13.835 1.00 88.38 80 ARG A CA 1
ATOM 665 C C . ARG A 1 80 ? 0.677 -2.321 12.537 1.00 88.38 80 ARG A C 1
ATOM 667 O O . ARG A 1 80 ? 0.010 -2.494 11.523 1.00 88.38 80 ARG A O 1
ATOM 674 N N . SER A 1 81 ? 1.804 -1.609 12.550 1.00 90.50 81 SER A N 1
ATOM 675 C CA . SER A 1 81 ? 2.379 -0.992 11.349 1.00 90.50 81 SER A CA 1
ATOM 676 C C . SER A 1 81 ? 3.477 -1.859 10.730 1.00 90.50 81 SER A C 1
ATOM 678 O O . SER A 1 81 ? 4.418 -2.264 11.407 1.00 90.50 81 SER A O 1
ATOM 680 N N . TYR A 1 82 ? 3.385 -2.077 9.422 1.00 93.44 82 TYR A N 1
ATOM 681 C CA . TYR A 1 82 ? 4.293 -2.881 8.612 1.00 93.44 82 TYR A CA 1
ATOM 682 C C . TYR A 1 82 ? 4.982 -1.989 7.580 1.00 93.44 82 TYR A C 1
ATOM 684 O O . TYR A 1 82 ? 4.303 -1.324 6.799 1.00 93.44 82 TYR A O 1
ATOM 692 N N . ASN A 1 83 ? 6.319 -1.968 7.561 1.00 93.56 83 ASN A N 1
ATOM 693 C CA . ASN A 1 83 ? 7.074 -1.303 6.497 1.00 93.56 83 ASN A CA 1
ATOM 694 C C . ASN A 1 83 ? 7.164 -2.230 5.281 1.00 93.56 83 ASN A C 1
ATOM 696 O O . ASN A 1 83 ? 7.794 -3.278 5.366 1.00 93.56 83 ASN A O 1
ATOM 700 N N . ILE A 1 84 ? 6.564 -1.827 4.167 1.00 94.12 84 ILE A N 1
ATOM 701 C CA . ILE A 1 84 ? 6.468 -2.609 2.925 1.00 94.12 84 ILE A CA 1
ATOM 702 C C . ILE A 1 84 ? 7.301 -2.007 1.789 1.00 94.12 84 ILE A C 1
ATOM 704 O O . ILE A 1 84 ? 7.151 -2.384 0.627 1.00 94.12 84 ILE A O 1
ATOM 708 N N . PHE A 1 85 ? 8.152 -1.021 2.097 1.00 91.56 85 PHE A N 1
ATOM 709 C CA . PHE A 1 85 ? 8.903 -0.284 1.083 1.00 91.56 85 PHE A CA 1
ATOM 710 C C . PHE A 1 85 ? 9.803 -1.193 0.244 1.00 91.56 85 PHE A C 1
ATOM 712 O O . PHE A 1 85 ? 9.848 -1.048 -0.976 1.00 91.56 85 PHE A O 1
ATOM 719 N N . LYS A 1 86 ? 10.505 -2.134 0.888 1.00 90.31 86 LYS A N 1
ATOM 720 C CA . LYS A 1 86 ? 11.429 -3.048 0.210 1.00 90.31 86 LYS A CA 1
ATOM 721 C C . LYS A 1 86 ? 10.678 -3.955 -0.764 1.00 90.31 86 LYS A C 1
ATOM 723 O O . LYS A 1 86 ? 11.028 -3.999 -1.938 1.00 90.31 86 LYS A O 1
ATOM 728 N N . GLU A 1 87 ? 9.613 -4.599 -0.302 1.00 93.44 87 GLU A N 1
ATOM 729 C CA . GLU A 1 87 ? 8.788 -5.484 -1.121 1.00 93.44 87 GLU A CA 1
ATOM 730 C C . GLU A 1 87 ? 8.142 -4.736 -2.297 1.00 93.44 87 GLU A C 1
ATOM 732 O O . GLU A 1 87 ? 8.135 -5.235 -3.421 1.00 93.44 87 GLU A O 1
ATOM 737 N N . ILE A 1 88 ? 7.647 -3.512 -2.081 1.00 91.62 88 ILE A N 1
ATOM 738 C CA . ILE A 1 88 ? 7.111 -2.680 -3.169 1.00 91.62 88 ILE A CA 1
ATOM 739 C C . ILE A 1 88 ? 8.201 -2.306 -4.170 1.00 91.62 88 ILE A C 1
ATOM 741 O O . ILE A 1 88 ? 7.963 -2.381 -5.375 1.00 91.62 88 ILE A O 1
ATOM 745 N N . LYS A 1 89 ? 9.397 -1.935 -3.698 1.00 89.06 89 LYS A N 1
ATOM 746 C CA . LYS A 1 89 ? 10.539 -1.620 -4.562 1.00 89.06 89 LYS A CA 1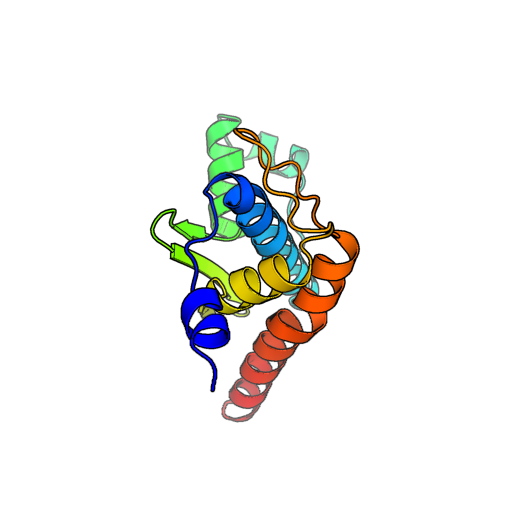
ATOM 747 C C . LYS A 1 89 ? 10.857 -2.796 -5.488 1.00 89.06 89 LYS A C 1
ATOM 749 O O . LYS A 1 89 ? 11.027 -2.600 -6.690 1.00 89.06 89 LYS A O 1
ATOM 754 N N . GLU A 1 90 ? 10.913 -4.004 -4.935 1.00 90.44 90 GLU A N 1
ATOM 755 C CA . GLU A 1 90 ? 11.172 -5.240 -5.679 1.00 90.44 90 GLU A CA 1
ATOM 756 C C . GLU A 1 90 ? 10.064 -5.520 -6.703 1.00 90.44 90 GLU A C 1
ATOM 758 O O . GLU A 1 90 ? 10.360 -5.672 -7.887 1.00 90.44 90 GLU A O 1
ATOM 763 N N . ILE A 1 91 ? 8.789 -5.469 -6.293 1.00 91.81 91 ILE A N 1
ATOM 764 C CA . ILE A 1 91 ? 7.643 -5.682 -7.195 1.00 91.81 91 ILE A CA 1
ATOM 765 C C . ILE A 1 91 ? 7.653 -4.688 -8.357 1.00 91.81 91 ILE A C 1
ATOM 767 O O . ILE A 1 91 ? 7.477 -5.085 -9.506 1.00 91.81 91 ILE A O 1
ATOM 771 N N . ILE A 1 92 ? 7.855 -3.398 -8.073 1.00 88.06 92 ILE A N 1
ATOM 772 C CA . ILE A 1 92 ? 7.900 -2.364 -9.108 1.00 88.06 92 ILE A CA 1
ATOM 773 C C . ILE A 1 92 ? 9.062 -2.618 -10.064 1.00 88.06 92 ILE A C 1
ATOM 775 O O . ILE A 1 92 ? 8.858 -2.560 -11.271 1.00 88.06 92 ILE A O 1
ATOM 779 N N . THR A 1 93 ? 10.245 -2.960 -9.547 1.00 86.69 93 THR A N 1
ATOM 780 C CA . THR A 1 93 ? 11.413 -3.289 -10.378 1.00 86.69 93 THR A CA 1
ATOM 781 C C . THR A 1 93 ? 11.129 -4.476 -11.302 1.00 86.69 93 THR A C 1
ATOM 783 O O . THR A 1 93 ? 11.470 -4.427 -12.479 1.00 86.69 93 THR A O 1
ATOM 786 N N . GLU A 1 94 ? 10.463 -5.517 -10.796 1.00 87.81 94 GLU A N 1
ATOM 787 C CA . GLU A 1 94 ? 10.085 -6.713 -11.564 1.00 87.81 94 GLU A CA 1
ATOM 788 C C . GLU A 1 94 ? 8.971 -6.467 -12.596 1.00 87.81 94 GLU A C 1
ATOM 790 O O . GLU A 1 94 ? 8.828 -7.247 -13.538 1.00 87.81 94 GLU A O 1
ATOM 795 N N . CYS A 1 95 ? 8.168 -5.414 -12.420 1.00 87.44 95 CYS A N 1
ATOM 796 C CA . CYS A 1 95 ? 7.038 -5.084 -13.296 1.00 87.44 95 CYS A CA 1
ATOM 797 C C . CYS A 1 95 ? 7.337 -3.958 -14.291 1.00 87.44 95 CYS A C 1
ATOM 799 O O . CYS A 1 95 ? 6.440 -3.541 -15.024 1.00 87.44 95 CYS A O 1
ATOM 801 N N . ILE A 1 96 ? 8.565 -3.446 -14.324 1.00 85.25 96 ILE A N 1
ATOM 802 C CA . ILE A 1 96 ? 9.009 -2.520 -15.364 1.00 85.25 96 ILE A CA 1
ATOM 803 C C . ILE A 1 96 ? 9.046 -3.265 -16.706 1.00 85.25 96 ILE A C 1
ATOM 805 O O . ILE A 1 96 ? 9.665 -4.321 -16.822 1.00 85.25 96 ILE A O 1
ATOM 809 N N . THR A 1 97 ? 8.390 -2.709 -17.723 1.00 73.25 97 THR A N 1
ATOM 810 C CA . THR A 1 97 ? 8.294 -3.296 -19.068 1.00 73.25 97 THR A CA 1
ATOM 811 C C . THR A 1 97 ? 9.051 -2.454 -20.096 1.00 73.25 97 THR A C 1
ATOM 813 O O . THR A 1 97 ? 8.878 -1.233 -20.125 1.00 73.25 97 THR A O 1
ATOM 816 N N . GLY A 1 98 ? 9.821 -3.111 -20.972 1.00 62.47 98 GLY A N 1
ATOM 817 C CA . GLY A 1 98 ? 10.543 -2.509 -22.103 1.00 62.47 98 GLY A CA 1
ATOM 818 C C . GLY A 1 98 ? 12.037 -2.861 -22.125 1.00 62.47 98 GLY A C 1
ATOM 819 O O . GLY A 1 98 ? 12.636 -3.075 -21.072 1.00 62.47 98 GLY A O 1
ATOM 820 N N . ASP A 1 99 ? 12.633 -2.916 -23.320 1.00 50.78 99 ASP A N 1
ATOM 821 C CA . ASP A 1 99 ? 14.085 -3.056 -23.486 1.00 50.78 99 ASP A CA 1
ATOM 822 C C . ASP A 1 99 ? 14.803 -1.776 -23.036 1.00 50.78 99 ASP A C 1
ATOM 824 O O . ASP A 1 99 ? 14.359 -0.663 -23.328 1.00 50.78 99 ASP A O 1
ATOM 828 N N . ILE A 1 100 ? 15.947 -1.927 -22.361 1.00 48.03 100 ILE A N 1
ATOM 829 C CA . ILE A 1 100 ? 16.858 -0.818 -22.049 1.00 48.03 100 ILE A CA 1
ATOM 830 C C . ILE A 1 100 ? 17.490 -0.368 -23.369 1.00 48.03 100 ILE A C 1
ATOM 832 O O . ILE A 1 100 ? 18.515 -0.901 -23.789 1.00 48.03 100 ILE A O 1
ATOM 836 N N . LYS A 1 101 ? 16.864 0.587 -24.058 1.00 42.31 101 LYS A N 1
ATOM 837 C CA . LYS A 1 101 ? 17.522 1.315 -25.142 1.00 42.31 101 LYS A CA 1
ATOM 838 C C . LYS A 1 101 ? 17.985 2.658 -24.606 1.00 42.31 101 LYS A C 1
ATOM 840 O O . LYS A 1 101 ? 17.176 3.541 -24.330 1.00 42.31 101 LYS A O 1
ATOM 845 N N . ASP A 1 102 ? 19.301 2.758 -24.440 1.00 43.19 102 ASP A N 1
ATOM 846 C CA . ASP A 1 102 ? 20.021 4.010 -24.248 1.00 43.19 102 ASP A CA 1
ATOM 847 C C . ASP A 1 102 ? 19.654 4.975 -25.376 1.00 43.19 102 ASP A C 1
ATOM 849 O O . ASP A 1 102 ? 20.070 4.820 -26.523 1.00 43.19 102 ASP A O 1
ATOM 853 N N . ALA A 1 103 ? 18.852 5.976 -25.044 1.00 31.61 103 ALA A N 1
ATOM 854 C CA . ALA A 1 103 ? 18.714 7.184 -25.832 1.00 31.61 103 ALA A CA 1
ATOM 855 C C . ALA A 1 103 ? 18.302 8.311 -24.885 1.00 31.61 103 ALA A C 1
ATOM 857 O O . ALA A 1 103 ? 17.131 8.490 -24.569 1.00 31.61 103 ALA A O 1
ATOM 858 N N . ILE A 1 104 ? 19.312 9.018 -24.377 1.00 38.94 104 ILE A N 1
ATOM 859 C CA . ILE A 1 104 ? 19.303 10.468 -24.161 1.00 38.94 104 ILE A CA 1
ATOM 860 C C . ILE A 1 104 ? 17.931 11.023 -23.715 1.00 38.94 104 ILE A C 1
ATOM 862 O O . ILE A 1 104 ? 17.145 11.534 -24.506 1.00 38.94 104 ILE A O 1
ATOM 866 N N . GLY A 1 105 ? 17.680 10.980 -22.405 1.00 43.25 105 GLY A N 1
ATOM 867 C CA . GLY A 1 105 ? 16.966 12.065 -21.724 1.00 43.25 105 GLY A CA 1
ATOM 868 C C . GLY A 1 105 ? 15.580 11.786 -21.149 1.00 43.25 105 GLY A C 1
ATOM 869 O O . GLY A 1 105 ? 15.229 12.454 -20.182 1.00 43.25 105 GLY A O 1
ATOM 870 N N . PHE A 1 106 ? 14.810 10.809 -21.634 1.00 40.97 106 PHE A N 1
ATOM 871 C CA . PHE A 1 106 ? 13.505 10.500 -21.031 1.00 40.97 106 PHE A CA 1
ATOM 872 C C . PHE A 1 106 ? 13.233 9.002 -20.990 1.00 40.97 106 PHE A C 1
ATOM 874 O O . PHE A 1 106 ? 12.975 8.340 -21.989 1.00 40.97 106 PHE A O 1
ATOM 881 N N . ASP A 1 107 ? 13.278 8.488 -19.771 1.00 46.88 107 ASP A N 1
ATOM 882 C CA . ASP A 1 107 ? 12.889 7.139 -19.421 1.00 46.88 107 ASP A CA 1
ATOM 883 C C . ASP A 1 107 ? 11.387 6.918 -19.689 1.00 46.88 107 ASP A C 1
ATOM 885 O O . ASP A 1 107 ? 10.533 7.339 -18.909 1.00 46.88 107 ASP A O 1
ATOM 889 N N . VAL A 1 108 ? 11.067 6.282 -20.819 1.00 44.34 108 VAL A N 1
ATOM 890 C CA . VAL A 1 108 ? 9.701 5.899 -21.229 1.00 44.34 108 VAL A CA 1
ATOM 891 C C . VAL A 1 108 ? 9.298 4.496 -20.748 1.00 44.34 108 VAL A C 1
ATOM 893 O O . VAL A 1 108 ? 8.295 3.953 -21.211 1.00 44.34 108 VAL A O 1
ATOM 896 N N . ARG A 1 109 ? 10.037 3.891 -19.802 1.00 62.59 109 ARG A N 1
ATOM 897 C CA . ARG A 1 109 ? 9.677 2.596 -19.194 1.00 62.59 109 ARG A CA 1
ATOM 898 C C . ARG A 1 109 ? 8.238 2.619 -18.659 1.00 62.59 109 ARG A C 1
ATOM 900 O O . ARG A 1 109 ? 7.895 3.408 -17.776 1.00 62.59 109 ARG A O 1
ATOM 907 N N . GLY A 1 110 ? 7.409 1.703 -19.159 1.00 68.56 110 GLY A N 1
ATOM 908 C CA . GLY A 1 110 ? 6.085 1.418 -18.605 1.00 68.56 110 GLY A CA 1
ATOM 909 C C . GLY A 1 110 ? 6.170 0.530 -17.360 1.00 68.56 110 GLY A C 1
ATOM 910 O O . GLY A 1 110 ? 7.187 -0.120 -17.118 1.00 68.56 110 GLY A O 1
ATOM 911 N N . ILE A 1 111 ? 5.096 0.489 -16.567 1.00 78.25 111 ILE A N 1
ATOM 912 C CA . ILE A 1 111 ? 4.922 -0.500 -15.493 1.00 78.25 111 ILE A CA 1
ATOM 913 C C . ILE A 1 111 ? 3.673 -1.313 -15.788 1.00 78.25 111 ILE A C 1
ATOM 915 O O . ILE A 1 111 ? 2.589 -0.744 -15.941 1.00 78.25 111 ILE A O 1
ATOM 919 N N . ASP A 1 112 ? 3.810 -2.636 -15.773 1.00 86.75 112 ASP A N 1
ATOM 920 C CA . ASP A 1 112 ? 2.684 -3.563 -15.710 1.00 86.75 112 ASP A CA 1
ATOM 921 C C . ASP A 1 112 ? 2.057 -3.505 -14.307 1.00 86.75 112 ASP A C 1
ATOM 923 O O . ASP A 1 112 ? 2.333 -4.302 -13.405 1.00 86.75 112 ASP A O 1
ATOM 927 N N . PHE A 1 113 ? 1.243 -2.472 -14.094 1.00 85.12 113 PHE A N 1
ATOM 928 C CA . PHE A 1 113 ? 0.602 -2.213 -12.811 1.00 85.12 113 PHE A CA 1
ATOM 929 C C . PHE A 1 113 ? -0.424 -3.292 -12.409 1.00 85.12 113 PHE A C 1
ATOM 931 O O . PHE A 1 113 ? -0.478 -3.632 -11.222 1.00 85.12 113 PHE A O 1
ATOM 938 N N . PRO A 1 114 ? -1.202 -3.896 -13.335 1.00 87.81 114 PRO A N 1
ATOM 939 C CA . PRO A 1 114 ? -2.026 -5.063 -13.021 1.00 87.81 114 PRO A CA 1
ATOM 940 C C . PRO A 1 114 ? -1.220 -6.241 -12.462 1.00 87.81 114 PRO A C 1
ATOM 942 O O . PRO A 1 114 ? -1.623 -6.837 -11.457 1.00 87.81 114 PRO A O 1
ATOM 945 N N . ARG A 1 115 ? -0.063 -6.564 -13.054 1.00 90.81 115 ARG A N 1
ATOM 946 C CA . ARG A 1 115 ? 0.838 -7.593 -12.516 1.00 90.81 115 ARG A CA 1
ATOM 947 C C . ARG A 1 115 ? 1.405 -7.196 -11.156 1.00 90.81 115 ARG A C 1
ATOM 949 O O . ARG A 1 115 ? 1.381 -8.023 -10.243 1.00 90.81 115 ARG A O 1
ATOM 956 N N . ALA A 1 116 ? 1.817 -5.940 -10.981 1.00 91.19 116 ALA A N 1
ATOM 957 C CA . ALA A 1 116 ? 2.291 -5.432 -9.693 1.00 91.19 116 ALA A CA 1
ATOM 958 C C . ALA A 1 116 ? 1.234 -5.600 -8.586 1.00 91.19 116 ALA A C 1
ATOM 960 O O . ALA A 1 116 ? 1.549 -6.062 -7.489 1.00 91.19 116 ALA A O 1
ATOM 961 N N . CYS A 1 117 ? -0.039 -5.315 -8.885 1.00 92.38 117 CYS A N 1
ATOM 962 C CA . CYS A 1 117 ? -1.152 -5.542 -7.961 1.00 92.38 117 CYS A CA 1
ATOM 963 C C . CYS A 1 117 ? -1.302 -7.021 -7.572 1.00 92.38 117 CYS A C 1
ATOM 965 O O . CYS A 1 117 ? -1.480 -7.328 -6.393 1.00 92.38 117 CYS A O 1
ATOM 967 N N . LYS A 1 118 ? -1.212 -7.945 -8.542 1.00 94.00 118 LYS A N 1
ATOM 968 C CA . LYS A 1 118 ? -1.278 -9.393 -8.272 1.00 94.00 118 LYS A CA 1
ATOM 969 C C . LYS A 1 118 ? -0.140 -9.842 -7.355 1.00 94.00 118 LYS A C 1
ATOM 971 O O . LYS A 1 118 ? -0.386 -10.553 -6.386 1.00 94.00 118 LYS A O 1
ATOM 976 N N . MET A 1 119 ? 1.081 -9.379 -7.621 1.00 95.94 119 MET A N 1
ATOM 977 C CA . MET A 1 119 ? 2.253 -9.697 -6.802 1.00 95.94 119 MET A CA 1
ATOM 978 C C . MET A 1 119 ? 2.164 -9.099 -5.395 1.00 95.94 119 MET A C 1
ATOM 980 O O . MET A 1 119 ? 2.575 -9.744 -4.433 1.00 95.94 119 MET A O 1
ATOM 984 N N . ALA A 1 120 ? 1.608 -7.894 -5.247 1.00 94.25 120 ALA A N 1
ATOM 985 C CA . ALA A 1 120 ? 1.411 -7.275 -3.938 1.00 94.25 120 ALA A CA 1
ATOM 986 C C . ALA A 1 120 ? 0.436 -8.075 -3.061 1.00 94.25 120 ALA A C 1
ATOM 988 O O . ALA A 1 120 ? 0.676 -8.203 -1.859 1.00 94.25 120 ALA A O 1
ATOM 989 N N . ASN A 1 121 ? -0.612 -8.669 -3.649 1.00 89.94 121 ASN A N 1
ATOM 990 C CA . ASN A 1 121 ? -1.504 -9.567 -2.912 1.00 89.94 121 ASN A CA 1
ATOM 991 C C . ASN A 1 121 ? -0.728 -10.755 -2.323 1.00 89.94 121 ASN A C 1
ATOM 993 O O . ASN A 1 121 ? -0.745 -10.954 -1.112 1.00 89.94 121 ASN A O 1
ATOM 997 N N . SER A 1 122 ? 0.023 -11.480 -3.153 1.00 90.12 122 SER A N 1
ATOM 998 C CA . SER A 1 122 ? 0.697 -12.704 -2.708 1.00 90.12 122 SER A CA 1
ATOM 999 C C . SER A 1 122 ? 1.927 -12.455 -1.829 1.00 90.12 122 SER A C 1
ATOM 1001 O O . SER A 1 122 ? 2.222 -13.242 -0.937 1.00 90.12 122 SER A O 1
ATOM 1003 N N . ARG A 1 123 ? 2.694 -11.384 -2.081 1.00 93.62 123 ARG A N 1
ATOM 1004 C CA . ARG A 1 123 ? 3.985 -11.149 -1.401 1.00 93.62 123 ARG A CA 1
ATOM 1005 C C . ARG A 1 123 ? 3.884 -10.268 -0.162 1.00 93.62 123 ARG A C 1
ATOM 1007 O O . ARG A 1 123 ? 4.715 -10.394 0.734 1.00 93.62 123 ARG A O 1
ATOM 1014 N N . ILE A 1 124 ? 2.908 -9.362 -0.120 1.00 95.06 124 ILE A N 1
ATOM 1015 C CA . ILE A 1 124 ? 2.771 -8.388 0.968 1.00 95.06 124 ILE A CA 1
ATOM 1016 C C . ILE A 1 124 ? 1.546 -8.715 1.812 1.00 95.06 124 ILE A C 1
ATOM 1018 O O . ILE A 1 124 ? 1.681 -8.929 3.014 1.00 95.06 124 ILE A O 1
ATOM 1022 N N . ILE A 1 125 ? 0.361 -8.777 1.199 1.00 93.44 125 ILE A N 1
ATOM 1023 C CA . ILE A 1 125 ? -0.889 -8.959 1.950 1.00 93.44 125 ILE A CA 1
ATOM 1024 C C . ILE A 1 125 ? -0.906 -10.321 2.635 1.00 93.44 125 ILE A C 1
ATOM 1026 O O . ILE A 1 125 ? -1.073 -10.371 3.850 1.00 93.44 125 ILE A O 1
ATOM 1030 N N . ASP A 1 126 ? -0.682 -11.407 1.895 1.00 92.19 126 ASP A N 1
ATOM 1031 C CA . ASP A 1 126 ? -0.746 -12.757 2.467 1.00 92.19 126 ASP A CA 1
ATOM 1032 C C . ASP A 1 126 ? 0.301 -12.957 3.577 1.00 92.19 126 ASP A C 1
ATOM 1034 O O . ASP A 1 126 ? 0.006 -13.560 4.611 1.00 92.19 126 ASP A O 1
ATOM 1038 N N . LYS A 1 127 ? 1.492 -12.361 3.424 1.00 92.38 127 LYS A N 1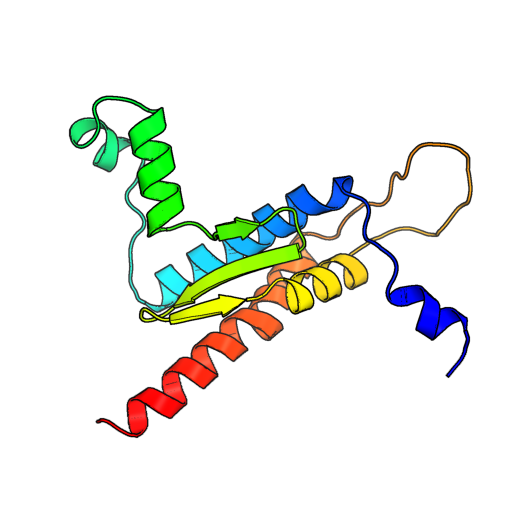
ATOM 1039 C CA . LYS A 1 127 ? 2.549 -12.349 4.448 1.00 92.38 127 LYS A CA 1
ATOM 1040 C C . LYS A 1 127 ? 2.101 -11.631 5.726 1.00 92.38 127 LYS A C 1
ATOM 1042 O O . LYS A 1 127 ? 2.241 -12.181 6.815 1.00 92.38 127 LYS A O 1
ATOM 1047 N N . ILE A 1 128 ? 1.542 -10.424 5.600 1.00 93.25 128 ILE A N 1
ATOM 1048 C CA . ILE A 1 128 ? 1.042 -9.635 6.739 1.00 93.25 128 ILE A CA 1
ATOM 1049 C C . ILE A 1 128 ? -0.120 -10.355 7.435 1.00 93.25 128 ILE A C 1
ATOM 1051 O O . ILE A 1 128 ? -0.166 -10.421 8.664 1.00 93.25 128 ILE A O 1
ATOM 1055 N N . VAL A 1 129 ? -1.049 -10.921 6.663 1.00 91.56 129 VAL A N 1
ATOM 1056 C CA . VAL A 1 129 ? -2.205 -11.652 7.199 1.00 91.56 129 VAL A CA 1
ATOM 1057 C C . VAL A 1 129 ? -1.759 -12.901 7.959 1.00 91.56 129 VAL A C 1
ATOM 1059 O O . VAL A 1 129 ? -2.270 -13.146 9.053 1.00 91.56 129 VAL A O 1
ATOM 1062 N N . SER A 1 130 ? -0.789 -13.647 7.424 1.00 89.81 130 SER A N 1
ATOM 1063 C CA . SER A 1 130 ? -0.250 -14.854 8.060 1.00 89.81 130 SER A CA 1
ATOM 1064 C C . SER A 1 130 ? 0.427 -14.531 9.397 1.00 89.81 130 SER A C 1
ATOM 1066 O O . SER A 1 130 ? 0.019 -15.083 10.419 1.00 89.81 130 SER A O 1
ATOM 1068 N N . ASP A 1 131 ? 1.341 -13.550 9.434 1.00 86.50 131 ASP A N 1
ATOM 1069 C CA . ASP A 1 131 ? 1.992 -13.083 10.678 1.00 86.50 131 ASP A CA 1
ATOM 1070 C C . ASP A 1 131 ? 0.972 -12.557 11.709 1.00 86.50 131 ASP A C 1
ATOM 1072 O O . ASP A 1 131 ? 1.056 -12.825 12.912 1.00 86.50 131 ASP A O 1
ATOM 1076 N N . GLY A 1 132 ? -0.055 -11.845 11.238 1.00 75.69 132 GLY A N 1
ATOM 1077 C CA . GLY A 1 132 ? -1.154 -11.381 12.079 1.00 75.69 132 GLY A CA 1
ATOM 1078 C C . GLY A 1 132 ? -2.043 -12.504 12.629 1.00 75.69 132 GLY A C 1
ATOM 1079 O O . GLY A 1 132 ? -2.725 -12.285 13.627 1.00 75.69 132 GLY A O 1
ATOM 1080 N N . SER A 1 133 ? -2.065 -13.685 12.004 1.00 70.06 133 SER A N 1
ATOM 1081 C CA . SER A 1 133 ? -2.887 -14.829 12.425 1.00 70.06 133 SER A CA 1
ATOM 1082 C C . SER A 1 133 ? -2.179 -15.743 13.427 1.00 70.06 133 SER A C 1
ATOM 1084 O O . SER A 1 133 ? -2.795 -16.171 14.403 1.00 70.06 133 SER A O 1
ATOM 1086 N N . GLU A 1 134 ? -0.880 -15.989 13.243 1.00 62.03 134 GLU A N 1
ATOM 1087 C CA . GLU A 1 134 ? -0.090 -16.867 14.115 1.00 62.03 134 GLU A CA 1
ATOM 1088 C C . GLU A 1 134 ? -0.005 -16.317 15.540 1.00 62.03 134 GLU A C 1
ATOM 1090 O O . GLU A 1 134 ? -0.128 -17.060 16.510 1.00 62.03 134 GLU A O 1
ATOM 1095 N N . LYS A 1 135 ? 0.100 -14.993 15.687 1.00 55.22 135 LYS A N 1
ATOM 1096 C CA . LYS A 1 135 ? 0.186 -14.354 17.008 1.00 55.22 135 LYS A CA 1
ATOM 1097 C C . LYS A 1 135 ? -1.160 -14.169 17.705 1.00 55.22 135 LYS A C 1
ATOM 1099 O O . LYS A 1 135 ? -1.173 -14.003 18.919 1.00 55.22 135 LYS A O 1
ATOM 1104 N N . SER A 1 136 ? -2.281 -14.217 16.981 1.00 52.06 136 SER A N 1
ATOM 1105 C CA . SER A 1 136 ? -3.615 -14.224 17.604 1.00 52.06 136 SER A CA 1
ATOM 1106 C C . SER A 1 136 ? -3.924 -15.555 18.295 1.00 52.06 136 SER A C 1
ATOM 1108 O O . SER A 1 136 ? -4.694 -15.560 19.244 1.00 52.06 136 SER A O 1
ATOM 1110 N N . LYS A 1 137 ? -3.298 -16.663 17.873 1.00 48.97 137 LYS A N 1
ATOM 1111 C CA . LYS A 1 137 ? -3.478 -17.987 18.496 1.00 48.97 137 LYS A CA 1
ATOM 1112 C C . LYS A 1 137 ? -2.756 -18.157 19.838 1.00 48.97 137 LYS A C 1
ATOM 1114 O O . LYS A 1 137 ? -3.042 -19.105 20.550 1.00 48.97 137 LYS A O 1
ATOM 1119 N N . ILE A 1 138 ? -1.815 -17.273 20.173 1.00 49.75 138 ILE A N 1
ATOM 1120 C CA . ILE A 1 138 ? -1.021 -17.360 21.415 1.00 49.75 138 ILE A CA 1
ATOM 1121 C C . ILE A 1 138 ? -1.761 -16.711 22.604 1.00 49.75 138 ILE A C 1
ATOM 1123 O O . ILE A 1 138 ? -1.417 -16.956 23.754 1.00 49.75 138 ILE A O 1
ATOM 1127 N N . TYR A 1 139 ? -2.796 -15.908 22.336 1.00 42.50 139 TYR A N 1
ATOM 1128 C CA . TYR A 1 139 ? -3.570 -15.173 23.345 1.00 42.50 139 TYR A CA 1
ATOM 1129 C C . TYR A 1 139 ? -5.079 -15.485 23.303 1.00 42.50 139 TYR A C 1
ATOM 1131 O O . TYR A 1 139 ? -5.869 -14.691 23.813 1.00 42.50 139 TYR A O 1
ATOM 1139 N N . GLY A 1 140 ? -5.476 -16.583 22.650 1.00 37.41 140 GLY A N 1
ATOM 1140 C CA . GLY A 1 140 ? -6.870 -17.024 22.510 1.00 37.41 140 GLY A CA 1
ATOM 1141 C C . GLY A 1 140 ? -7.169 -18.269 23.322 1.00 37.41 140 GLY A C 1
ATOM 1142 O O . GLY A 1 140 ? -6.246 -19.101 23.456 1.00 37.41 140 GLY A O 1
#

pLDDT: mean 78.34, std 18.03, range [31.61, 95.94]